Protein AF-A0A9C7APL1-F1 (afdb_monomer)

Radius of gyration: 21.73 Å; Cα contacts (8 Å, |Δi|>4): 88; chains: 1; bounding box: 53×55×54 Å

Nearest PDB structures (foldseek):
  3hr0-assembly1_B  TM=2.527E-01  e=4.752E+00  Homo sapiens

Solvent-accessible surface area (backbone atoms only — not comparable to full-atom values): 9913 Å² total; per-residue (Å²): 140,57,72,68,63,53,55,55,50,52,57,50,53,55,48,51,54,52,49,48,38,48,55,37,41,50,51,66,42,43,40,71,58,53,51,52,53,46,54,54,53,52,51,49,39,65,75,66,56,69,86,59,86,80,79,84,76,89,74,95,80,77,92,66,58,69,63,60,57,50,52,57,52,51,53,52,47,54,53,48,51,55,51,53,52,49,53,54,51,52,52,68,72,41,53,74,68,54,40,54,49,52,53,46,50,33,72,38,55,87,42,57,74,97,66,37,39,60,67,63,40,53,55,52,44,16,50,54,48,11,65,73,72,75,50,56,45,78,83,52,54,72,85,63,65,62,55,59,55,53,51,50,50,52,54,28,54,54,49,31,54,55,34,56,79,68,62,68,60,88,127

Sequence (171 aa):
MDCASTALQETTIEQQVKDENKETSDWLLFYEERKREFIQSHNNILLLGLTGPVRATSGEHGISDPTGRKVTFLERLDRTEKWLHLVEEIERRLSPKMRIFLRLRREYRYRRGRYGWVAPVQHKYAEAVAQLEGKAVEDVWIEDRHTFQKWWQRIVEYTAREAAKRGLFNG

Mean predicted aligned error: 8.56 Å

pLDDT: mean 85.52, std 16.88, range [40.38, 98.25]

Secondary structure (DSSP, 8-state):
--HHHHHHHHHHHHHHHHHHHHHHHHHHHSHHHHHHHHHHHHHHHHHTTTTS--------S----HHHHHHHHHHHHHHHHHHHHHHHHHHHHS-HHHHHHHHHHHHTTT--GGG-SHHHHHHHHHHHHHHHHT--SGGG----THHHHHHHHHHHHHHHHHHHHTT-S--

Foldseek 3Di:
DPPVVVVVVVVVVVVVLVVLLVVLLCLLQCLVVLVVVLVVVVVVCVVVVVVDDDDDPDDDDDPPPPVVVSVVVVVVSVLSVVSSVLSVVLLVVDDPLLVLLSVQCSVQVVADDPRHSLVVSQQSSLVVVCVVVVHDSVVSHDPDSVVSVVSSSVSSSVSSVVCVVVVSDDD

Structure (mmCIF, N/CA/C/O backbone):
data_AF-A0A9C7APL1-F1
#
_entry.id   AF-A0A9C7APL1-F1
#
loop_
_atom_site.group_PDB
_atom_site.id
_atom_site.type_symbol
_atom_site.label_atom_id
_atom_site.label_alt_id
_atom_site.label_comp_id
_atom_site.label_asym_id
_atom_site.label_entity_id
_atom_site.label_seq_id
_atom_site.pdbx_PDB_ins_code
_atom_site.Cartn_x
_atom_site.Cartn_y
_atom_site.Cartn_z
_atom_site.occupancy
_atom_site.B_iso_or_equiv
_atom_site.auth_seq_id
_atom_site.auth_comp_id
_atom_site.auth_asym_id
_atom_site.auth_atom_id
_atom_site.pdbx_PDB_model_num
ATOM 1 N N . MET A 1 1 ? -9.398 -39.171 -20.264 1.00 53.81 1 MET A N 1
ATOM 2 C CA . MET A 1 1 ? -8.023 -38.953 -19.757 1.00 53.81 1 MET A CA 1
ATOM 3 C C . MET A 1 1 ? -7.823 -37.444 -19.555 1.00 53.81 1 MET A C 1
ATOM 5 O O . MET A 1 1 ? -6.862 -36.890 -20.057 1.00 53.81 1 MET A O 1
ATOM 9 N N . ASP A 1 2 ? -8.713 -36.770 -18.810 1.00 58.97 2 ASP A N 1
ATOM 10 C CA . ASP A 1 2 ? -8.767 -35.288 -18.789 1.00 58.97 2 ASP A CA 1
ATOM 11 C C . ASP A 1 2 ? -8.532 -34.658 -17.409 1.00 58.97 2 ASP A C 1
ATOM 13 O O . ASP A 1 2 ? -8.205 -33.481 -17.316 1.00 58.97 2 ASP A O 1
ATOM 17 N N . CYS A 1 3 ? -8.588 -35.439 -16.323 1.00 57.66 3 CYS A N 1
ATOM 18 C CA . CYS A 1 3 ? -8.385 -34.912 -14.966 1.00 57.66 3 CYS A CA 1
ATOM 19 C C . CYS A 1 3 ? -6.977 -34.333 -14.737 1.00 57.66 3 CYS A C 1
ATOM 21 O O . CYS A 1 3 ? -6.819 -33.375 -13.986 1.00 57.66 3 CYS A O 1
ATOM 23 N N . ALA A 1 4 ? -5.951 -34.900 -15.382 1.00 62.72 4 ALA A N 1
ATOM 24 C CA . ALA A 1 4 ? -4.568 -34.461 -15.200 1.00 62.72 4 ALA A CA 1
ATOM 25 C C . ALA A 1 4 ? -4.268 -33.136 -15.925 1.00 62.72 4 ALA A C 1
ATOM 27 O O . ALA A 1 4 ? -3.499 -32.328 -15.414 1.00 62.72 4 ALA A O 1
ATOM 28 N N . SER A 1 5 ? -4.897 -32.882 -17.080 1.00 63.91 5 SER A N 1
ATOM 29 C CA . SER A 1 5 ? -4.677 -31.650 -17.852 1.00 63.91 5 SER A CA 1
ATOM 30 C C . SER A 1 5 ? -5.342 -30.438 -17.194 1.00 63.91 5 SER A C 1
ATOM 32 O O . SER A 1 5 ? -4.754 -29.359 -17.173 1.00 63.91 5 SER A O 1
ATOM 34 N N . THR A 1 6 ? -6.531 -30.611 -16.607 1.00 67.19 6 THR A N 1
ATOM 35 C CA . THR A 1 6 ? -7.237 -29.543 -15.879 1.00 67.19 6 THR A CA 1
ATOM 36 C C . THR A 1 6 ? -6.523 -29.176 -14.576 1.00 67.19 6 THR A C 1
ATOM 38 O O . THR A 1 6 ? -6.285 -27.998 -14.326 1.00 67.19 6 THR A O 1
ATOM 41 N N . ALA A 1 7 ? -6.076 -30.167 -13.797 1.00 63.72 7 ALA A N 1
ATOM 42 C CA . ALA A 1 7 ? -5.358 -29.922 -12.543 1.00 63.72 7 ALA A CA 1
ATOM 43 C C . ALA A 1 7 ? -4.019 -29.180 -12.754 1.00 63.72 7 ALA A C 1
ATOM 45 O O . ALA A 1 7 ? -3.662 -28.287 -11.984 1.00 63.72 7 ALA A O 1
ATOM 46 N N . LEU A 1 8 ? -3.285 -29.497 -13.828 1.00 63.97 8 LEU A N 1
ATOM 47 C CA . LEU A 1 8 ? -2.045 -28.794 -14.182 1.00 63.97 8 LEU A CA 1
ATOM 48 C C . LEU A 1 8 ? -2.299 -27.337 -14.610 1.00 63.97 8 LEU A C 1
ATOM 50 O O . LEU A 1 8 ? -1.521 -26.451 -14.258 1.00 63.97 8 LEU A O 1
ATOM 54 N N . GLN A 1 9 ? -3.399 -27.057 -15.313 1.00 64.50 9 GLN A N 1
ATOM 55 C CA . GLN A 1 9 ? -3.770 -25.687 -15.686 1.00 64.50 9 GLN A CA 1
ATOM 56 C C . GLN A 1 9 ? -4.210 -24.853 -14.474 1.00 64.50 9 GLN A C 1
ATOM 58 O O . GLN A 1 9 ? -3.761 -23.717 -14.326 1.00 64.50 9 GLN A O 1
ATOM 63 N N . GLU A 1 10 ? -5.012 -25.422 -13.570 1.00 66.88 10 GLU A N 1
ATOM 64 C CA . GLU A 1 10 ? -5.458 -24.747 -12.340 1.00 66.88 10 GLU A CA 1
ATOM 65 C C . GLU A 1 10 ? -4.278 -24.352 -11.442 1.00 66.88 10 GLU A C 1
ATOM 67 O O . GLU A 1 10 ? -4.172 -23.196 -11.029 1.00 66.88 10 GLU A O 1
ATOM 72 N N . THR A 1 11 ? -3.327 -25.266 -11.218 1.00 71.69 11 THR A N 1
ATOM 73 C CA . THR A 1 11 ? -2.128 -24.964 -10.412 1.00 71.69 11 THR A CA 1
ATOM 74 C C . THR A 1 11 ? -1.259 -23.855 -11.015 1.00 71.69 11 THR A C 1
ATOM 76 O O . THR A 1 11 ? -0.654 -23.075 -10.278 1.00 71.69 11 THR A O 1
ATOM 79 N N . THR A 1 12 ? -1.239 -23.738 -12.346 1.00 83.62 12 THR A N 1
ATOM 80 C CA . THR A 1 12 ? -0.468 -22.712 -13.062 1.00 83.62 12 THR A CA 1
ATOM 81 C C . THR A 1 12 ? -1.094 -21.327 -12.890 1.00 83.62 12 THR A C 1
ATOM 83 O O . THR A 1 12 ? -0.394 -20.362 -12.580 1.00 83.62 12 THR A O 1
ATOM 86 N N . ILE A 1 13 ? -2.422 -21.233 -13.014 1.00 84.56 13 ILE A N 1
ATOM 87 C CA . ILE A 1 13 ? -3.169 -19.975 -12.858 1.00 84.56 13 ILE A CA 1
ATOM 88 C C . ILE A 1 13 ? -3.091 -19.477 -11.411 1.00 84.56 13 ILE A C 1
ATOM 90 O O . ILE A 1 13 ? -2.834 -18.298 -11.167 1.00 84.56 13 ILE A O 1
ATOM 94 N N . GLU A 1 14 ? -3.271 -20.366 -10.432 1.00 86.75 14 GLU A N 1
ATOM 95 C CA . GLU A 1 14 ? -3.154 -19.992 -9.022 1.00 86.75 14 GLU A CA 1
ATOM 96 C C . GLU A 1 14 ? -1.762 -19.466 -8.670 1.00 86.75 14 GLU A C 1
ATOM 98 O O . GLU A 1 14 ? -1.633 -18.532 -7.872 1.00 86.75 14 GLU A O 1
ATOM 103 N N . GLN A 1 15 ? -0.719 -20.070 -9.241 1.00 89.06 15 GLN A N 1
ATOM 104 C CA . GLN A 1 15 ? 0.652 -19.637 -9.016 1.00 89.06 15 GLN A CA 1
ATOM 105 C C . GLN A 1 15 ? 0.897 -18.250 -9.617 1.00 89.06 15 GLN A C 1
ATOM 107 O O . GLN A 1 15 ? 1.418 -17.379 -8.921 1.00 89.06 15 GLN A O 1
ATOM 112 N N . GLN A 1 16 ? 0.421 -18.003 -10.840 1.00 88.75 16 GLN A N 1
ATOM 113 C CA . GLN A 1 16 ? 0.504 -16.686 -11.470 1.00 88.75 16 GLN A CA 1
ATOM 114 C C . GLN A 1 16 ? -0.169 -15.603 -10.613 1.00 88.75 16 GLN A C 1
ATOM 116 O O . GLN A 1 16 ? 0.443 -14.581 -10.311 1.00 88.75 16 GLN A O 1
ATOM 121 N N . VAL A 1 17 ? -1.394 -15.847 -10.135 1.00 91.19 17 VAL A N 1
ATOM 122 C CA . VAL A 1 17 ? -2.111 -14.894 -9.269 1.00 91.19 17 VAL A CA 1
ATOM 123 C C . VAL A 1 17 ? -1.341 -14.627 -7.971 1.00 91.19 17 VAL A C 1
ATOM 125 O O . VAL A 1 17 ? -1.310 -13.494 -7.482 1.00 91.19 17 VAL A O 1
ATOM 128 N N . LYS A 1 18 ? -0.703 -15.650 -7.389 1.00 92.19 18 LYS A N 1
ATOM 129 C CA . LYS A 1 18 ? 0.135 -15.486 -6.190 1.00 92.19 18 LYS A CA 1
ATOM 130 C C . LYS A 1 18 ? 1.352 -14.607 -6.472 1.00 92.19 18 LYS A C 1
ATOM 132 O O . LYS A 1 18 ? 1.659 -13.744 -5.646 1.00 92.19 18 LYS A O 1
ATOM 137 N N . ASP A 1 19 ? 2.009 -14.792 -7.610 1.00 93.25 19 ASP A N 1
ATOM 138 C CA . ASP A 1 19 ? 3.196 -14.025 -7.990 1.00 93.25 19 ASP A CA 1
ATOM 139 C C . ASP A 1 19 ? 2.854 -12.566 -8.325 1.00 93.25 19 ASP A C 1
ATOM 141 O O . ASP A 1 19 ? 3.503 -11.652 -7.809 1.00 93.25 19 ASP A O 1
ATOM 145 N N . GLU A 1 20 ? 1.765 -12.325 -9.056 1.00 94.81 20 GLU A N 1
ATOM 146 C CA . GLU A 1 20 ? 1.247 -10.979 -9.337 1.00 94.81 20 GLU A CA 1
ATOM 147 C C . GLU A 1 20 ? 0.859 -10.237 -8.049 1.00 94.81 20 GLU A C 1
ATOM 149 O O . GLU A 1 20 ? 1.216 -9.070 -7.840 1.00 94.81 20 GLU A O 1
ATOM 154 N N . ASN A 1 21 ? 0.166 -10.919 -7.131 1.00 95.88 21 ASN A N 1
ATOM 155 C CA . ASN A 1 21 ? -0.204 -10.354 -5.834 1.00 95.88 21 ASN A CA 1
ATOM 156 C C . ASN A 1 21 ? 1.021 -10.068 -4.959 1.00 95.88 21 ASN A C 1
ATOM 158 O O . ASN A 1 21 ? 1.020 -9.101 -4.188 1.00 95.88 21 ASN A O 1
ATOM 162 N N . LYS A 1 22 ? 2.071 -10.888 -5.060 1.00 95.81 22 LYS A N 1
ATOM 163 C CA . LYS A 1 22 ? 3.337 -10.680 -4.353 1.00 95.81 22 LYS A CA 1
ATOM 164 C C . LYS A 1 22 ? 4.079 -9.463 -4.899 1.00 95.81 22 LYS A C 1
ATOM 166 O O . LYS A 1 22 ? 4.441 -8.593 -4.110 1.00 95.81 22 LYS A O 1
ATOM 171 N N . GLU A 1 23 ? 4.242 -9.359 -6.217 1.00 96.62 23 GLU A N 1
ATOM 172 C CA . GLU A 1 23 ? 4.853 -8.186 -6.850 1.00 96.62 23 GLU A CA 1
ATOM 173 C C . GLU A 1 23 ? 4.073 -6.909 -6.502 1.00 96.62 23 GLU A C 1
ATOM 175 O O . GLU A 1 23 ? 4.652 -5.920 -6.047 1.00 96.62 23 GLU A O 1
ATOM 180 N N . THR A 1 24 ? 2.745 -6.957 -6.605 1.00 97.56 24 THR A N 1
ATOM 181 C CA . THR A 1 24 ? 1.857 -5.847 -6.235 1.00 97.56 24 THR A CA 1
ATOM 182 C C . THR A 1 24 ? 2.009 -5.455 -4.766 1.00 97.56 24 THR A C 1
ATOM 184 O O . THR A 1 24 ? 2.106 -4.270 -4.434 1.00 97.56 24 THR A O 1
ATOM 187 N N . SER A 1 25 ? 2.051 -6.444 -3.869 1.00 97.31 25 SER A N 1
ATOM 188 C CA . SER A 1 25 ? 2.281 -6.222 -2.440 1.00 97.31 25 SER A CA 1
ATOM 189 C C . SER A 1 25 ? 3.598 -5.493 -2.203 1.00 97.31 25 SER A C 1
ATOM 191 O O . SER A 1 25 ? 3.635 -4.528 -1.439 1.00 97.31 25 SER A O 1
ATOM 193 N N . ASP A 1 26 ? 4.667 -5.911 -2.876 1.00 97.12 26 ASP A N 1
ATOM 194 C CA . ASP A 1 26 ? 5.961 -5.256 -2.756 1.00 97.12 26 ASP A CA 1
ATOM 195 C C . ASP A 1 26 ? 5.902 -3.818 -3.292 1.00 97.12 26 ASP A C 1
ATOM 197 O O . ASP A 1 26 ? 6.402 -2.912 -2.620 1.00 97.12 26 ASP A O 1
ATOM 201 N N . TRP A 1 27 ? 5.264 -3.556 -4.439 1.00 97.88 27 TRP A N 1
ATOM 202 C CA . TRP A 1 27 ? 5.044 -2.195 -4.964 1.00 97.88 27 TRP A CA 1
ATOM 203 C C . TRP A 1 27 ? 4.324 -1.279 -3.978 1.00 97.88 27 TRP A C 1
ATOM 205 O O . TRP A 1 27 ? 4.788 -0.167 -3.719 1.00 97.88 27 TRP A O 1
ATOM 215 N N . LEU A 1 28 ? 3.254 -1.765 -3.354 1.00 98.00 28 LEU A N 1
ATOM 216 C CA . LEU A 1 28 ? 2.492 -1.012 -2.361 1.00 98.00 28 LEU A CA 1
ATOM 217 C C . LEU A 1 28 ? 3.295 -0.721 -1.082 1.00 98.00 28 LEU A C 1
ATOM 219 O O . LEU A 1 28 ? 3.171 0.373 -0.524 1.00 98.00 28 LEU A O 1
ATOM 223 N N . LEU A 1 29 ? 4.099 -1.679 -0.605 1.00 97.81 29 LEU A N 1
ATOM 224 C CA . LEU A 1 29 ? 4.840 -1.568 0.659 1.00 97.81 29 LEU A CA 1
ATOM 225 C C . LEU A 1 29 ? 6.078 -0.677 0.573 1.00 97.81 29 LEU A C 1
ATOM 227 O O . LEU A 1 29 ? 6.365 0.047 1.526 1.00 97.81 29 LEU A O 1
ATOM 231 N N . PHE A 1 30 ? 6.803 -0.736 -0.543 1.00 97.38 30 PHE A N 1
ATOM 232 C CA . PHE A 1 30 ? 8.067 -0.016 -0.739 1.00 97.38 30 PHE A CA 1
ATOM 233 C C . PHE A 1 30 ? 7.924 1.190 -1.676 1.00 97.38 30 PHE A C 1
ATOM 235 O O . PHE A 1 30 ? 8.916 1.693 -2.197 1.00 97.38 30 PHE A O 1
ATOM 242 N N . TYR A 1 31 ? 6.696 1.668 -1.885 1.00 97.12 31 TYR A N 1
ATOM 243 C CA . TYR A 1 31 ? 6.388 2.809 -2.748 1.00 97.12 31 TYR A CA 1
ATOM 244 C C . TYR A 1 31 ? 7.284 4.032 -2.480 1.00 97.12 31 TYR A C 1
ATOM 246 O O . TYR A 1 31 ? 7.897 4.542 -3.410 1.00 97.12 31 TYR A O 1
ATOM 254 N N . GLU A 1 32 ? 7.423 4.465 -1.222 1.00 94.19 32 GLU A N 1
ATOM 255 C CA . GLU A 1 32 ? 8.198 5.673 -0.879 1.00 94.19 32 GLU A CA 1
ATOM 256 C C . GLU A 1 32 ? 9.693 5.537 -1.186 1.00 94.19 32 GLU A C 1
ATOM 258 O O . GLU A 1 32 ? 10.350 6.486 -1.612 1.00 94.19 32 GLU A O 1
ATOM 263 N N . GLU A 1 33 ? 10.239 4.342 -0.965 1.00 94.75 33 GLU A N 1
ATOM 264 C CA . GLU A 1 33 ? 11.639 4.031 -1.245 1.00 94.75 33 GLU A CA 1
ATOM 265 C C . GLU A 1 33 ? 11.883 4.043 -2.754 1.00 94.75 33 GLU A C 1
ATOM 267 O O . GLU A 1 33 ? 12.720 4.807 -3.235 1.00 94.75 33 GLU A O 1
ATOM 272 N N . ARG A 1 34 ? 11.044 3.327 -3.511 1.00 95.81 34 ARG A N 1
ATOM 273 C CA . ARG A 1 34 ? 11.118 3.297 -4.975 1.00 95.81 34 ARG A CA 1
ATOM 274 C C . ARG A 1 34 ? 10.880 4.663 -5.607 1.00 95.81 34 ARG A C 1
ATO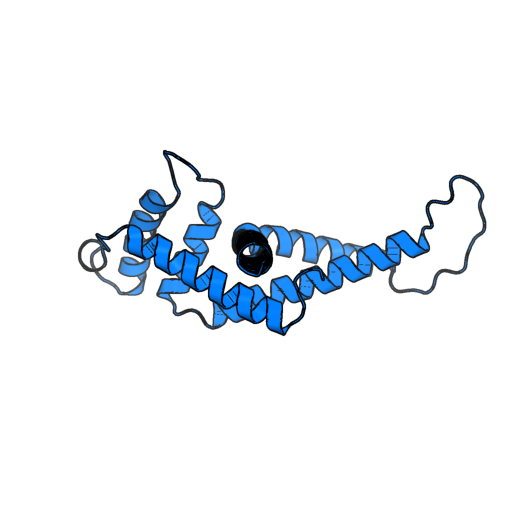M 276 O O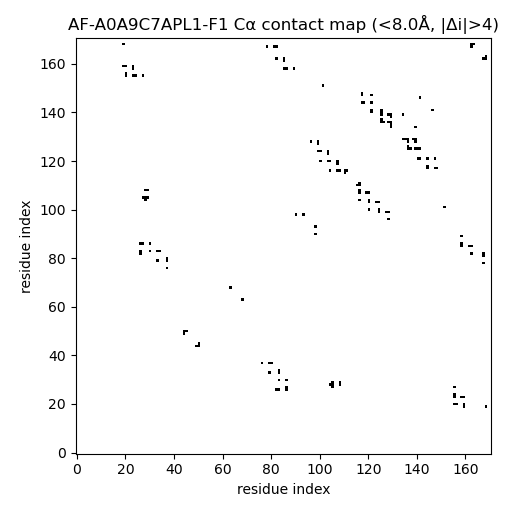 . ARG A 1 34 ? 11.540 5.002 -6.583 1.00 95.81 34 ARG A O 1
ATOM 283 N N . LYS A 1 35 ? 9.980 5.480 -5.053 1.00 95.38 35 LYS A N 1
ATOM 284 C CA . LYS A 1 35 ? 9.746 6.851 -5.522 1.00 95.38 35 LYS A CA 1
ATOM 285 C C . LYS A 1 35 ? 10.989 7.716 -5.353 1.00 95.38 35 LYS A C 1
ATOM 287 O O . LYS A 1 35 ? 11.353 8.454 -6.265 1.00 95.38 35 LYS A O 1
ATOM 292 N N . ARG A 1 36 ? 11.662 7.614 -4.204 1.00 94.75 36 ARG A N 1
ATOM 293 C CA . ARG A 1 36 ? 12.908 8.345 -3.947 1.00 94.75 36 ARG A CA 1
ATOM 294 C C . ARG A 1 36 ? 14.009 7.920 -4.917 1.00 94.75 36 ARG A C 1
ATOM 296 O O . ARG A 1 36 ? 14.652 8.784 -5.507 1.00 94.75 36 ARG A O 1
ATOM 303 N N . GLU A 1 37 ? 14.194 6.617 -5.101 1.00 92.38 37 GLU A N 1
ATOM 304 C CA . GLU A 1 37 ? 15.170 6.055 -6.044 1.00 92.38 37 GLU A CA 1
ATOM 305 C C . GLU A 1 37 ? 14.879 6.467 -7.491 1.00 92.38 37 GLU A C 1
ATOM 307 O O . GLU A 1 37 ? 15.799 6.817 -8.234 1.00 92.38 37 GLU A O 1
ATOM 312 N N . PHE A 1 38 ? 13.603 6.479 -7.883 1.00 92.62 38 PHE A N 1
ATOM 313 C CA . PHE A 1 38 ? 13.166 6.932 -9.199 1.00 92.62 38 PHE A CA 1
ATOM 314 C C . PHE A 1 38 ? 13.502 8.408 -9.423 1.00 92.62 38 PHE A C 1
ATOM 316 O O . PHE A 1 38 ? 14.147 8.731 -10.415 1.00 92.62 38 PHE A O 1
ATOM 323 N N . ILE A 1 39 ? 13.155 9.294 -8.482 1.00 90.81 39 ILE A N 1
ATOM 324 C CA . ILE A 1 39 ? 13.459 10.732 -8.580 1.00 90.81 39 ILE A CA 1
ATOM 325 C C . ILE A 1 39 ? 14.972 10.965 -8.681 1.00 90.81 39 ILE A C 1
ATOM 327 O O . ILE A 1 39 ? 15.423 11.750 -9.513 1.00 90.81 39 ILE A O 1
ATOM 331 N N . GLN A 1 40 ? 15.771 10.264 -7.871 1.00 89.06 40 GLN A N 1
ATOM 332 C CA . GLN A 1 40 ? 17.233 10.351 -7.935 1.00 89.06 40 GLN A CA 1
ATOM 333 C C . GLN A 1 40 ? 17.767 9.884 -9.294 1.00 89.06 40 GLN A C 1
ATOM 335 O O . GLN A 1 40 ? 18.578 10.572 -9.911 1.00 89.06 40 GLN A O 1
ATOM 340 N N . SER A 1 41 ? 17.280 8.744 -9.787 1.00 85.06 41 SER A N 1
ATOM 341 C CA . SER A 1 41 ? 17.689 8.186 -11.080 1.00 85.06 41 SER A CA 1
ATOM 342 C C . SER A 1 41 ? 17.300 9.099 -12.243 1.00 85.06 41 SER A C 1
ATOM 344 O O . SER A 1 41 ? 18.119 9.356 -13.123 1.00 85.06 41 SER A O 1
ATOM 346 N N . HIS A 1 42 ? 16.082 9.638 -12.220 1.00 83.25 42 HIS A N 1
ATOM 347 C CA . HIS A 1 42 ? 15.568 10.560 -13.225 1.00 83.25 42 HIS A CA 1
ATOM 348 C C . HIS A 1 42 ? 16.383 11.862 -13.264 1.00 83.25 42 HIS A C 1
ATOM 350 O O . HIS A 1 42 ? 16.831 12.287 -14.328 1.00 83.25 42 HIS A O 1
ATOM 356 N N . ASN A 1 43 ? 16.674 12.454 -12.102 1.00 80.44 43 ASN A N 1
ATOM 357 C CA . ASN A 1 43 ? 17.505 13.657 -12.012 1.00 80.44 43 ASN A CA 1
ATOM 358 C C . ASN A 1 43 ? 18.935 13.416 -12.511 1.00 80.44 43 ASN A C 1
ATOM 360 O O . ASN A 1 43 ? 19.492 14.269 -13.199 1.00 80.44 43 ASN A O 1
ATOM 364 N N . ASN A 1 44 ? 19.516 12.247 -12.224 1.00 78.44 44 ASN A N 1
ATOM 365 C CA . ASN A 1 44 ? 20.842 11.890 -12.725 1.00 78.44 44 ASN A CA 1
ATOM 366 C C . ASN A 1 44 ? 20.875 11.805 -14.260 1.00 78.44 44 ASN A C 1
ATOM 368 O O . ASN A 1 44 ? 21.844 12.246 -14.867 1.00 78.44 44 ASN A O 1
ATOM 372 N N . ILE A 1 45 ? 19.824 11.290 -14.905 1.00 78.31 45 ILE A N 1
ATOM 373 C CA . ILE A 1 45 ? 19.731 11.231 -16.377 1.00 78.31 45 ILE A CA 1
ATOM 3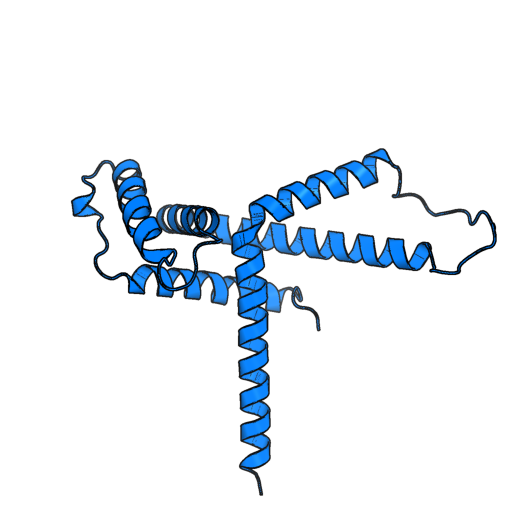74 C C . ILE A 1 45 ? 19.663 12.628 -16.984 1.00 78.31 45 ILE A C 1
ATOM 376 O O . ILE A 1 45 ? 20.371 12.899 -17.956 1.00 78.31 45 ILE A O 1
ATOM 380 N N . LEU A 1 46 ? 18.834 13.501 -16.401 1.00 73.06 46 LEU A N 1
ATOM 381 C CA . LEU A 1 46 ? 18.705 14.891 -16.835 1.00 73.06 46 LEU A CA 1
ATOM 382 C C . LEU A 1 46 ? 20.034 15.642 -16.688 1.00 73.06 46 LEU A C 1
ATOM 384 O O . LEU A 1 46 ? 20.450 16.332 -17.615 1.00 73.06 46 LEU A O 1
ATOM 388 N N . LEU A 1 47 ? 20.724 15.465 -15.557 1.00 68.69 47 LEU A N 1
ATOM 389 C CA . LEU A 1 47 ? 22.001 16.12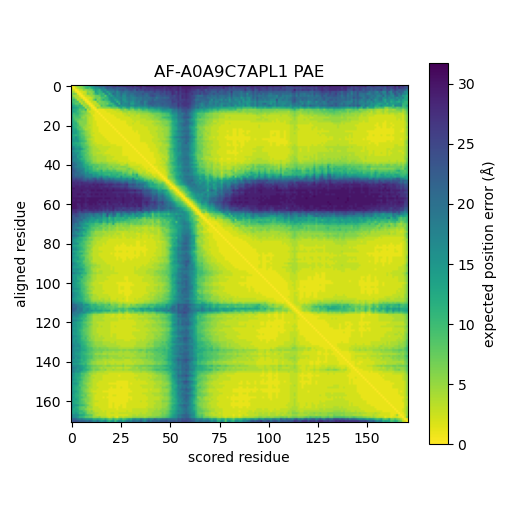3 -15.277 1.00 68.69 47 LEU A CA 1
ATOM 390 C C . LEU A 1 47 ? 23.139 15.613 -16.174 1.00 68.69 47 LEU A C 1
ATOM 392 O O . LEU A 1 47 ? 23.977 16.395 -16.610 1.00 68.69 47 LEU A O 1
ATOM 396 N N . LEU A 1 48 ? 23.168 14.309 -16.464 1.00 66.44 48 LEU A N 1
ATOM 397 C CA . LEU A 1 48 ? 24.202 13.681 -17.295 1.00 66.44 48 LEU A CA 1
ATOM 398 C C . LEU A 1 48 ? 23.930 13.801 -18.803 1.00 66.44 48 LEU A C 1
ATOM 400 O O . LEU A 1 48 ? 24.708 13.272 -19.596 1.00 66.44 48 LEU A O 1
ATOM 404 N N . GLY A 1 49 ? 22.837 14.454 -19.217 1.00 56.44 49 GLY A N 1
ATOM 405 C CA . GLY A 1 49 ? 22.501 14.639 -20.632 1.00 56.44 49 GLY A CA 1
ATOM 406 C C . GLY A 1 49 ? 22.349 13.319 -21.398 1.00 56.44 49 GLY A C 1
ATOM 407 O O . GLY A 1 49 ? 22.564 13.269 -22.608 1.00 56.44 49 GLY A O 1
ATOM 408 N N . LEU A 1 50 ? 21.986 12.231 -20.708 1.00 57.25 50 LEU A N 1
ATOM 409 C CA . LEU A 1 50 ? 21.874 10.883 -21.286 1.00 57.25 50 LEU A CA 1
ATOM 410 C C . LEU A 1 50 ? 20.680 10.726 -22.251 1.00 57.25 50 LEU A C 1
ATOM 412 O O . LEU A 1 50 ? 20.414 9.623 -22.721 1.00 57.25 50 LEU A O 1
ATOM 416 N N . THR A 1 51 ? 19.994 11.823 -22.572 1.00 49.12 51 THR A N 1
ATOM 417 C CA . THR A 1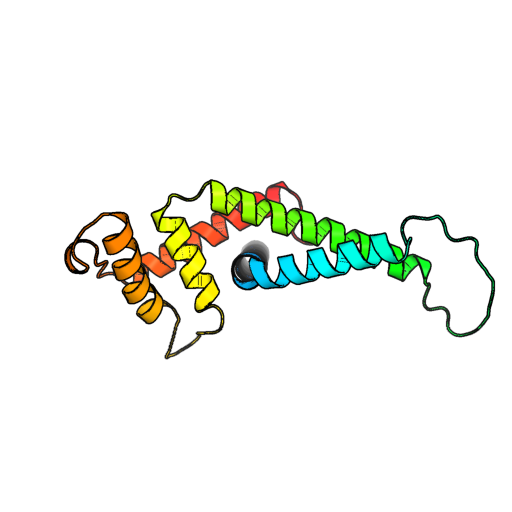 51 ? 18.873 11.921 -23.513 1.00 49.12 51 THR A CA 1
ATOM 418 C C . THR A 1 51 ? 19.301 12.174 -24.970 1.00 49.12 51 THR A C 1
ATOM 420 O O . THR A 1 51 ? 18.441 12.319 -25.835 1.00 49.12 51 THR A O 1
ATOM 423 N N . GLY A 1 52 ? 20.606 12.207 -25.278 1.00 50.94 52 GLY A N 1
ATOM 424 C CA . GLY A 1 52 ? 21.125 12.384 -26.645 1.00 50.94 52 GLY A CA 1
ATOM 425 C C . GLY A 1 52 ? 21.478 11.075 -27.384 1.00 50.94 52 GLY A C 1
ATOM 426 O O . GLY A 1 52 ? 21.881 10.098 -26.745 1.00 50.94 52 GLY A O 1
ATOM 427 N N . PRO A 1 53 ? 21.397 11.035 -28.732 1.00 45.50 53 PRO A N 1
ATOM 428 C CA . PRO A 1 53 ? 21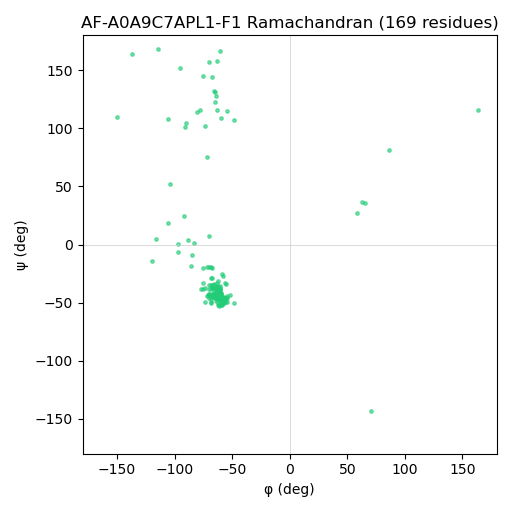.890 9.907 -29.525 1.00 45.50 53 PRO A CA 1
ATOM 429 C C . PRO A 1 53 ? 23.417 9.789 -29.395 1.00 45.50 53 PRO A C 1
ATOM 431 O O . PRO A 1 53 ? 24.145 10.771 -29.541 1.00 45.50 53 PRO A O 1
ATOM 434 N N . VAL A 1 54 ? 23.930 8.584 -29.124 1.00 49.16 54 VAL A N 1
ATOM 435 C CA . VAL A 1 54 ? 25.377 8.359 -28.983 1.00 49.16 54 VAL A CA 1
ATOM 436 C C . VAL A 1 54 ? 26.016 8.233 -30.366 1.00 49.16 54 VAL A C 1
ATOM 438 O O . VAL A 1 54 ? 25.795 7.255 -31.077 1.00 49.16 54 VAL A O 1
ATOM 441 N N . ARG A 1 55 ? 26.877 9.195 -30.721 1.00 43.81 55 ARG A N 1
ATOM 442 C CA . ARG A 1 55 ? 27.960 8.960 -31.685 1.00 43.81 55 ARG A CA 1
ATOM 443 C C . ARG A 1 55 ? 28.893 7.911 -31.085 1.00 43.81 55 ARG A C 1
ATOM 445 O O . ARG A 1 55 ? 29.503 8.157 -30.048 1.00 43.81 55 ARG A O 1
ATOM 452 N N . ALA A 1 56 ? 28.978 6.751 -31.728 1.00 40.72 56 ALA A N 1
ATOM 453 C CA . ALA A 1 56 ? 29.901 5.692 -31.354 1.00 40.72 56 ALA A CA 1
ATOM 454 C C . ALA A 1 56 ? 31.346 6.208 -31.431 1.00 40.72 56 ALA A C 1
ATOM 456 O O . ALA A 1 56 ? 31.875 6.430 -32.517 1.00 40.72 56 ALA A O 1
ATOM 457 N N . THR A 1 57 ? 31.993 6.405 -30.284 1.00 42.66 57 THR A N 1
ATOM 458 C CA . THR A 1 57 ? 33.454 6.449 -30.222 1.00 42.66 57 THR A CA 1
ATOM 459 C C . THR A 1 57 ? 33.930 5.032 -29.954 1.00 42.66 57 THR A C 1
ATOM 461 O O . THR A 1 57 ? 33.823 4.518 -28.842 1.00 42.66 57 THR A O 1
ATOM 464 N N . SER A 1 58 ? 34.380 4.388 -31.024 1.00 44.88 58 SER A N 1
ATOM 465 C CA . SER A 1 58 ? 35.053 3.096 -31.047 1.00 44.88 58 SER A CA 1
ATOM 466 C C . SER A 1 58 ? 36.265 3.092 -30.110 1.00 44.88 58 SER A C 1
ATOM 468 O O . SER A 1 58 ? 37.232 3.811 -30.348 1.00 44.88 58 SER A O 1
ATOM 470 N N . GLY A 1 59 ? 36.205 2.273 -29.062 1.00 40.38 59 GLY A N 1
ATOM 471 C CA . GLY A 1 59 ? 37.323 1.954 -28.179 1.00 40.38 59 GLY A CA 1
ATOM 472 C C . GLY A 1 59 ? 37.135 0.542 -27.634 1.00 40.38 59 GLY A C 1
ATOM 473 O O . GLY A 1 59 ? 36.197 0.281 -26.886 1.00 40.38 59 GLY A O 1
ATOM 474 N N . GLU A 1 60 ? 37.975 -0.378 -28.096 1.00 49.78 60 GLU A N 1
ATOM 475 C CA . GLU A 1 60 ? 37.961 -1.808 -27.793 1.00 49.78 60 GLU A CA 1
ATOM 476 C C . GLU A 1 60 ? 38.223 -2.094 -26.306 1.00 49.78 60 GLU A C 1
ATOM 478 O O . GLU A 1 60 ? 39.242 -1.653 -25.783 1.00 49.78 60 GLU A O 1
ATOM 483 N N . HIS A 1 61 ? 37.348 -2.877 -25.660 1.00 41.16 61 HIS A N 1
ATOM 484 C CA . HIS A 1 61 ? 37.642 -4.051 -24.807 1.00 41.16 61 HIS A CA 1
ATOM 485 C C . HIS A 1 61 ? 36.414 -4.394 -23.939 1.00 41.16 61 HIS A C 1
ATOM 487 O O . HIS A 1 61 ? 36.005 -3.621 -23.077 1.00 41.16 61 HIS A O 1
ATOM 493 N N . GLY A 1 62 ? 35.836 -5.582 -24.162 1.00 41.56 62 GLY A N 1
ATOM 494 C CA . GLY A 1 62 ? 34.695 -6.122 -23.412 1.00 41.56 62 GLY A CA 1
ATOM 495 C C . GLY A 1 62 ? 33.338 -5.674 -23.958 1.00 41.56 62 GLY A C 1
ATOM 496 O O . GLY A 1 62 ? 32.721 -4.759 -23.419 1.00 41.56 62 GLY A O 1
ATOM 497 N N . ILE A 1 63 ? 32.851 -6.332 -25.018 1.00 43.78 63 ILE A N 1
ATOM 498 C CA . ILE A 1 63 ? 31.525 -6.080 -25.613 1.00 43.78 63 ILE A CA 1
ATOM 499 C C . ILE A 1 63 ? 30.444 -6.616 -24.668 1.00 43.78 63 ILE A C 1
ATOM 501 O O . ILE A 1 63 ? 29.838 -7.662 -24.862 1.00 43.78 63 ILE A O 1
ATOM 505 N N . SER A 1 64 ? 30.218 -5.879 -23.594 1.00 49.66 64 SER A N 1
ATOM 506 C CA . SER A 1 64 ? 28.896 -5.733 -23.033 1.00 49.66 64 SER A CA 1
ATOM 507 C C . SER A 1 64 ? 28.304 -4.520 -23.738 1.00 49.66 64 SER A C 1
ATOM 509 O O . SER A 1 64 ? 28.690 -3.401 -23.402 1.00 49.66 64 SER A O 1
ATOM 511 N N . ASP A 1 65 ? 27.393 -4.737 -24.682 1.00 58.50 65 ASP A N 1
ATOM 512 C CA . ASP A 1 65 ? 26.770 -3.675 -25.470 1.00 58.50 65 ASP A CA 1
ATOM 513 C C . ASP A 1 65 ? 26.266 -2.513 -24.574 1.00 58.50 65 ASP A C 1
ATOM 515 O O . ASP A 1 65 ? 25.278 -2.658 -23.839 1.00 58.50 65 ASP A O 1
ATOM 519 N N . PRO A 1 66 ? 26.952 -1.353 -24.583 1.00 60.38 66 PRO A N 1
ATOM 520 C CA . PRO A 1 66 ? 26.572 -0.206 -23.768 1.00 60.38 66 PRO A CA 1
ATOM 521 C C . PRO A 1 66 ? 25.247 0.414 -24.237 1.00 60.38 66 PRO A C 1
ATOM 523 O O . PRO A 1 66 ? 24.597 1.109 -23.454 1.00 60.38 66 PRO A O 1
ATOM 526 N N . THR A 1 67 ? 24.821 0.139 -25.475 1.00 64.94 67 THR A N 1
ATOM 527 C CA . THR A 1 67 ? 23.522 0.553 -26.021 1.00 64.94 67 THR A CA 1
ATOM 528 C C . THR A 1 67 ? 22.405 -0.293 -25.422 1.00 64.94 67 THR A C 1
ATOM 530 O O . THR A 1 67 ? 21.468 0.266 -24.853 1.00 64.94 67 THR A O 1
ATOM 533 N N . GLY A 1 68 ? 22.551 -1.622 -25.429 1.00 63.03 68 GLY A N 1
ATOM 534 C CA . GLY A 1 68 ? 21.621 -2.541 -24.769 1.00 63.03 68 GLY A CA 1
ATOM 535 C C . GLY A 1 68 ? 21.417 -2.221 -23.285 1.00 63.03 68 GLY A C 1
ATOM 536 O O . GLY A 1 68 ? 20.284 -2.107 -22.827 1.00 63.03 68 GLY A O 1
ATOM 537 N N . ARG A 1 69 ? 22.497 -1.938 -22.539 1.00 68.62 69 ARG A N 1
ATOM 538 C CA . ARG A 1 69 ? 22.395 -1.529 -21.122 1.00 68.62 69 ARG A CA 1
ATOM 539 C C . ARG A 1 69 ? 21.587 -0.244 -20.916 1.00 68.62 69 ARG A C 1
ATOM 541 O O . ARG A 1 69 ? 20.867 -0.141 -19.924 1.00 68.62 69 ARG A O 1
ATOM 548 N N . LYS A 1 70 ? 21.707 0.734 -21.821 1.00 69.12 70 LYS A N 1
ATOM 549 C CA . LYS A 1 70 ? 20.938 1.987 -21.754 1.00 69.12 70 LYS A CA 1
ATOM 550 C C . LYS A 1 70 ? 19.462 1.763 -22.077 1.00 69.12 70 LYS A C 1
ATOM 552 O O . LYS A 1 70 ? 18.623 2.284 -21.350 1.00 69.12 70 LYS A O 1
ATOM 557 N N . VAL A 1 71 ? 19.149 0.971 -23.104 1.00 74.62 71 VAL A N 1
ATOM 558 C CA . VAL A 1 71 ? 17.762 0.633 -23.472 1.00 74.62 71 VAL A CA 1
ATOM 559 C C . VAL A 1 71 ? 17.059 -0.077 -22.314 1.00 74.62 71 VAL A C 1
ATOM 561 O O . VAL A 1 71 ? 16.038 0.412 -21.839 1.00 74.62 71 VAL A O 1
ATOM 564 N N . THR A 1 72 ? 17.663 -1.131 -21.757 1.00 79.19 72 THR A N 1
ATOM 565 C CA . THR A 1 72 ? 17.095 -1.853 -20.605 1.00 79.19 72 THR A CA 1
ATOM 566 C C . THR A 1 72 ? 16.921 -0.950 -19.378 1.00 79.19 72 THR A C 1
ATOM 568 O O . THR A 1 72 ? 15.967 -1.092 -18.612 1.00 79.19 72 THR A O 1
ATOM 571 N N . PHE A 1 73 ? 17.834 0.001 -19.163 1.00 79.00 73 PHE A N 1
ATOM 572 C CA . PHE A 1 73 ? 17.719 0.956 -18.063 1.00 79.00 73 PHE A CA 1
ATOM 573 C C . PHE A 1 73 ? 16.537 1.921 -18.246 1.00 79.00 73 PHE A C 1
ATOM 575 O O . PHE A 1 73 ? 15.811 2.160 -17.281 1.00 79.00 73 PHE A O 1
ATOM 582 N N . LEU A 1 74 ? 16.319 2.436 -19.461 1.00 80.94 74 LEU A N 1
ATOM 583 C CA . LEU A 1 74 ? 15.185 3.310 -19.780 1.00 80.94 74 LEU A CA 1
ATOM 584 C C . LEU A 1 74 ? 13.845 2.571 -19.671 1.00 80.94 74 LEU A C 1
ATOM 586 O O . LEU A 1 74 ? 12.920 3.092 -19.054 1.00 80.94 74 LEU A O 1
ATOM 590 N N . GLU A 1 75 ? 13.757 1.339 -20.176 1.00 85.19 75 GLU A N 1
ATOM 591 C CA . GLU A 1 75 ? 12.561 0.493 -20.034 1.00 85.19 75 GLU A CA 1
ATOM 592 C C . GLU A 1 75 ? 12.219 0.234 -18.561 1.00 85.19 75 GLU A C 1
ATOM 594 O O . GLU A 1 75 ? 11.064 0.331 -18.143 1.00 85.19 75 GLU A O 1
ATOM 599 N N . ARG A 1 76 ? 13.235 -0.039 -17.731 1.00 85.94 76 ARG A N 1
ATOM 600 C CA . ARG A 1 76 ? 13.047 -0.211 -16.286 1.00 85.94 76 ARG A CA 1
ATOM 601 C C . ARG A 1 76 ? 12.507 1.056 -15.621 1.00 85.94 76 ARG A C 1
ATOM 603 O O . ARG A 1 76 ? 11.708 0.951 -14.688 1.00 85.94 76 ARG A O 1
ATOM 610 N N . LEU A 1 77 ? 12.951 2.235 -16.055 1.00 88.19 77 LEU A N 1
ATOM 611 C CA . LEU A 1 77 ? 12.475 3.510 -15.516 1.00 88.19 77 LEU A CA 1
ATOM 612 C C . LEU A 1 77 ? 11.035 3.795 -15.914 1.00 88.19 77 LEU A C 1
ATOM 614 O O . LEU A 1 77 ? 10.246 4.102 -15.029 1.00 88.19 77 LEU A O 1
ATOM 618 N N . ASP A 1 78 ? 10.683 3.608 -17.185 1.00 90.25 78 ASP A N 1
ATOM 619 C CA . ASP A 1 78 ? 9.301 3.731 -17.664 1.00 90.25 78 ASP A CA 1
ATOM 620 C C . ASP A 1 78 ? 8.364 2.784 -16.894 1.00 90.25 78 ASP A C 1
ATOM 622 O O . ASP A 1 78 ? 7.327 3.191 -16.366 1.00 90.25 78 ASP A O 1
ATOM 626 N N . ARG A 1 79 ? 8.773 1.523 -16.710 1.00 91.50 79 ARG A N 1
ATOM 627 C CA . ARG A 1 79 ? 8.018 0.563 -15.894 1.00 91.50 79 ARG A CA 1
ATOM 628 C C . ARG A 1 79 ? 7.873 1.026 -14.443 1.00 91.50 79 ARG A C 1
ATOM 630 O O . ARG A 1 79 ? 6.796 0.895 -13.860 1.00 91.50 79 ARG A O 1
ATOM 637 N N . THR A 1 80 ? 8.944 1.555 -13.854 1.00 93.88 80 THR A N 1
ATOM 638 C CA . THR A 1 80 ? 8.932 2.070 -12.477 1.00 93.88 80 THR A CA 1
ATOM 639 C C . THR A 1 80 ? 7.976 3.249 -12.344 1.00 93.88 80 THR A C 1
ATOM 641 O O . THR A 1 80 ? 7.157 3.264 -11.430 1.00 93.88 80 THR A O 1
ATOM 644 N N . GLU A 1 81 ? 8.029 4.199 -13.273 1.00 94.88 81 GLU A N 1
ATOM 645 C CA . GLU A 1 81 ? 7.143 5.361 -13.320 1.00 94.88 81 GLU A CA 1
ATOM 646 C C . GLU A 1 81 ? 5.670 4.944 -13.398 1.00 94.88 81 GLU A C 1
ATOM 648 O O . GLU A 1 81 ? 4.848 5.392 -12.595 1.00 94.88 81 GLU A O 1
ATOM 653 N N . LYS A 1 82 ? 5.341 4.004 -14.291 1.00 96.44 82 LYS A N 1
ATOM 654 C CA . LYS A 1 82 ? 3.981 3.464 -14.433 1.00 96.44 82 LYS A CA 1
ATOM 655 C C . LYS A 1 82 ? 3.469 2.816 -13.147 1.00 96.44 82 LYS A C 1
ATOM 657 O O . LYS A 1 82 ? 2.318 3.040 -12.761 1.00 96.44 82 LYS A O 1
ATOM 662 N N . TRP A 1 83 ? 4.311 2.045 -12.460 1.00 97.50 83 TRP A N 1
ATOM 663 C CA . TRP A 1 83 ? 3.962 1.456 -11.167 1.00 97.50 83 TRP A CA 1
ATOM 664 C C . TRP A 1 83 ? 3.754 2.512 -10.080 1.00 97.50 83 TRP A C 1
ATOM 666 O O . TRP A 1 83 ? 2.775 2.435 -9.334 1.00 97.50 83 TRP A O 1
ATOM 676 N N . LEU A 1 84 ? 4.632 3.515 -9.997 1.00 97.69 84 LEU A N 1
ATOM 677 C CA . LEU A 1 84 ? 4.494 4.614 -9.041 1.00 97.69 84 LEU A CA 1
ATOM 678 C C . LEU A 1 84 ? 3.186 5.383 -9.266 1.00 97.69 84 LEU A C 1
ATOM 680 O O . LEU A 1 84 ? 2.440 5.608 -8.311 1.00 97.69 84 LEU A O 1
ATOM 684 N N . HIS A 1 85 ? 2.861 5.705 -10.518 1.00 97.88 85 HIS A N 1
ATOM 685 C CA . HIS A 1 85 ? 1.608 6.370 -10.868 1.00 97.88 85 HIS A CA 1
ATOM 686 C C . HIS A 1 85 ? 0.372 5.537 -10.537 1.00 97.88 85 HIS A C 1
ATOM 688 O O . HIS A 1 85 ? -0.605 6.081 -10.016 1.00 97.88 85 HIS A O 1
ATOM 694 N N . LEU A 1 86 ? 0.405 4.224 -10.791 1.00 98.12 86 LEU A N 1
ATOM 695 C CA . LEU A 1 86 ? -0.685 3.337 -10.393 1.00 98.12 86 LEU A CA 1
ATOM 696 C C . LEU A 1 86 ? -0.888 3.381 -8.874 1.00 98.12 86 LEU A C 1
ATOM 698 O O . LEU A 1 86 ? -2.011 3.592 -8.419 1.00 98.12 86 LEU A O 1
ATOM 702 N N . VAL A 1 87 ? 0.175 3.235 -8.079 1.00 98.06 87 VAL A N 1
ATOM 703 C CA . VAL A 1 87 ? 0.061 3.266 -6.612 1.00 98.06 87 VAL A CA 1
ATOM 704 C C . VAL A 1 87 ? -0.511 4.605 -6.123 1.00 98.06 87 VAL A C 1
ATOM 706 O O . VAL A 1 87 ? -1.397 4.610 -5.267 1.00 98.06 87 VAL A O 1
ATOM 709 N N . GLU A 1 88 ? -0.086 5.730 -6.702 1.00 97.69 88 GLU A N 1
ATOM 710 C CA . GLU A 1 88 ? -0.629 7.064 -6.393 1.00 97.69 88 GLU A CA 1
ATOM 711 C C . GLU A 1 88 ? -2.112 7.210 -6.739 1.00 97.69 88 GLU A C 1
ATOM 713 O O . GLU A 1 88 ? -2.871 7.881 -6.038 1.00 97.69 88 GLU A O 1
ATOM 718 N N . GLU A 1 89 ? -2.544 6.637 -7.857 1.00 97.81 89 GLU A N 1
ATOM 719 C CA . GLU A 1 89 ? -3.945 6.635 -8.270 1.00 97.81 89 GLU A CA 1
ATOM 720 C C . GLU A 1 89 ? -4.809 5.801 -7.320 1.00 97.81 89 GLU A C 1
ATOM 722 O O . GLU A 1 89 ? -5.867 6.264 -6.883 1.00 97.81 89 GLU A O 1
ATOM 727 N N . ILE A 1 90 ? -4.343 4.605 -6.951 1.00 97.62 90 ILE A N 1
ATOM 728 C CA . ILE A 1 90 ? -5.023 3.744 -5.981 1.00 97.62 90 ILE A CA 1
ATOM 729 C C . ILE A 1 90 ? -5.155 4.467 -4.642 1.00 97.62 90 ILE A C 1
ATOM 731 O O . ILE A 1 90 ? -6.255 4.549 -4.100 1.00 97.62 90 ILE A O 1
ATOM 735 N N . GLU A 1 91 ? -4.073 5.058 -4.134 1.00 96.81 91 GLU A N 1
ATOM 736 C CA . GLU A 1 91 ? -4.082 5.777 -2.860 1.00 96.81 91 GLU A CA 1
ATOM 737 C C . GLU A 1 91 ? -5.056 6.966 -2.863 1.00 96.81 91 GLU A C 1
ATOM 739 O O . GLU A 1 91 ? -5.797 7.165 -1.895 1.00 96.81 91 GLU A O 1
ATOM 744 N N . ARG A 1 92 ? -5.151 7.704 -3.978 1.00 97.06 92 ARG A N 1
ATOM 745 C CA . ARG A 1 92 ? -6.144 8.778 -4.154 1.00 97.06 92 ARG A CA 1
ATOM 746 C C . ARG A 1 92 ? -7.585 8.265 -4.112 1.00 97.06 92 ARG A C 1
ATOM 748 O O . ARG A 1 92 ? -8.445 8.944 -3.549 1.00 97.06 92 ARG A O 1
ATOM 755 N N . ARG A 1 93 ? -7.853 7.072 -4.649 1.00 96.81 93 ARG A N 1
ATOM 756 C CA . ARG A 1 93 ? -9.185 6.435 -4.638 1.00 96.81 93 ARG A CA 1
ATOM 757 C C . ARG A 1 93 ? -9.576 5.845 -3.282 1.00 96.81 93 ARG A C 1
ATOM 759 O O . ARG A 1 93 ? -10.761 5.627 -3.040 1.00 96.81 93 ARG A O 1
ATOM 766 N N . LEU A 1 94 ? -8.615 5.583 -2.395 1.00 97.00 94 LEU A N 1
ATOM 767 C CA . LEU A 1 94 ? -8.904 5.082 -1.052 1.00 97.00 94 LEU A CA 1
ATOM 768 C C . LEU A 1 94 ? -9.614 6.142 -0.201 1.00 97.00 94 LEU A C 1
ATOM 770 O O . LEU A 1 94 ? -9.299 7.334 -0.267 1.00 97.00 94 LEU A O 1
ATOM 774 N N . SER A 1 95 ? -10.534 5.687 0.655 1.00 97.12 95 SER A N 1
ATOM 775 C CA . SER A 1 95 ? -11.139 6.534 1.687 1.00 97.12 95 SER A CA 1
ATOM 776 C C . SER A 1 95 ? -10.080 7.015 2.694 1.00 97.12 95 SER A C 1
ATOM 778 O O . SER A 1 95 ? -9.051 6.351 2.855 1.00 97.12 95 SER A O 1
ATOM 780 N N . PRO A 1 96 ? -10.313 8.123 3.425 1.00 96.75 96 PRO A N 1
ATOM 781 C CA . PRO A 1 96 ? -9.336 8.656 4.382 1.00 96.75 96 PRO A CA 1
ATOM 782 C C . PRO A 1 96 ? -8.832 7.614 5.393 1.00 96.75 96 PRO A C 1
ATOM 784 O O . PRO A 1 96 ? -7.629 7.475 5.603 1.00 96.75 96 PRO A O 1
ATOM 787 N N . LYS A 1 97 ? -9.746 6.801 5.934 1.00 96.62 97 LYS A N 1
ATOM 788 C CA . LYS A 1 97 ? -9.431 5.676 6.825 1.00 96.62 97 LYS A CA 1
ATOM 789 C C . LYS A 1 97 ? -8.524 4.638 6.161 1.00 96.62 97 LYS A C 1
ATOM 791 O O . LYS A 1 97 ? -7.513 4.234 6.728 1.00 96.62 97 LYS A O 1
ATOM 796 N N . MET A 1 98 ? -8.826 4.247 4.924 1.00 97.94 98 MET A N 1
ATOM 797 C CA . MET A 1 98 ? -8.010 3.269 4.198 1.00 97.94 98 MET A CA 1
ATOM 798 C C . MET A 1 98 ? -6.626 3.816 3.818 1.00 97.94 98 MET A C 1
ATOM 800 O O . MET A 1 98 ? -5.668 3.046 3.775 1.00 97.94 98 MET A O 1
ATOM 804 N N . ARG A 1 99 ? -6.483 5.132 3.608 1.00 97.56 99 ARG A N 1
ATOM 805 C CA . ARG A 1 99 ? -5.165 5.769 3.434 1.00 97.56 99 ARG A CA 1
ATOM 806 C C . ARG A 1 99 ? -4.333 5.708 4.714 1.00 97.56 99 ARG A C 1
ATOM 808 O O . ARG A 1 99 ? -3.157 5.360 4.648 1.00 97.56 99 ARG A O 1
ATOM 815 N N . ILE A 1 100 ? -4.940 5.968 5.879 1.00 97.88 100 ILE A N 1
ATOM 816 C CA . ILE A 1 100 ? -4.281 5.784 7.188 1.00 97.88 100 ILE A CA 1
ATOM 817 C C . ILE A 1 100 ? -3.790 4.341 7.324 1.00 97.88 100 ILE A C 1
ATOM 819 O O . ILE A 1 100 ? -2.624 4.115 7.647 1.00 97.88 100 ILE A O 1
ATOM 823 N N . PHE A 1 101 ? -4.655 3.370 7.025 1.00 98.25 101 PHE A N 1
ATOM 824 C CA . PHE A 1 101 ? -4.292 1.958 7.047 1.00 98.25 101 PHE A CA 1
ATOM 825 C C . PHE A 1 101 ? -3.101 1.644 6.129 1.00 98.25 101 PHE A C 1
ATOM 827 O O . PHE A 1 101 ? -2.131 1.036 6.582 1.00 98.25 101 PHE A O 1
ATOM 834 N N . LEU A 1 102 ? -3.139 2.078 4.863 1.00 98.06 102 LEU A N 1
ATOM 835 C CA . LEU A 1 102 ? -2.061 1.824 3.904 1.00 98.06 102 LEU A CA 1
ATOM 836 C C . LEU A 1 102 ? -0.734 2.444 4.367 1.00 98.06 102 LEU A C 1
ATOM 838 O O . LEU A 1 102 ? 0.304 1.782 4.315 1.00 98.06 102 LEU A O 1
ATOM 842 N N . ARG A 1 103 ? -0.768 3.675 4.891 1.00 97.75 103 ARG A N 1
ATOM 843 C CA . ARG A 1 103 ? 0.403 4.350 5.468 1.00 97.75 103 ARG A CA 1
ATOM 844 C C . ARG A 1 103 ? 1.012 3.542 6.616 1.00 97.75 103 ARG A C 1
ATOM 846 O O . ARG A 1 103 ? 2.207 3.260 6.596 1.00 97.75 103 ARG A O 1
ATOM 853 N N . LEU A 1 104 ? 0.195 3.112 7.577 1.00 97.69 104 LEU A N 1
ATOM 854 C CA . LEU A 1 104 ? 0.651 2.284 8.700 1.00 97.69 104 LEU A CA 1
ATOM 855 C C . LEU A 1 104 ? 1.198 0.934 8.216 1.00 97.69 104 LEU A C 1
ATOM 857 O O . LEU A 1 104 ? 2.217 0.443 8.701 1.00 97.69 104 LEU A O 1
ATOM 861 N N . ARG A 1 105 ? 0.568 0.335 7.203 1.00 97.00 105 ARG A N 1
ATOM 862 C CA . ARG A 1 105 ? 1.037 -0.923 6.620 1.00 97.00 105 ARG A CA 1
ATOM 863 C C . ARG A 1 105 ? 2.426 -0.790 5.979 1.00 97.00 105 ARG A C 1
ATOM 865 O O . ARG A 1 105 ? 3.208 -1.742 6.085 1.00 97.00 105 ARG A O 1
ATOM 872 N N . ARG A 1 106 ? 2.739 0.361 5.364 1.00 97.19 106 ARG A N 1
ATOM 873 C CA . ARG A 1 106 ? 4.075 0.718 4.837 1.00 97.19 106 ARG A CA 1
ATOM 874 C C . ARG A 1 106 ? 5.095 0.973 5.952 1.00 97.19 106 ARG A C 1
ATOM 876 O O . ARG A 1 106 ? 6.250 0.562 5.829 1.00 97.19 106 ARG A O 1
ATOM 883 N N . GLU A 1 107 ? 4.681 1.600 7.052 1.00 96.50 107 GLU A N 1
ATOM 884 C CA . GLU A 1 107 ? 5.533 1.825 8.230 1.00 96.50 107 GLU A CA 1
ATOM 885 C C . GLU A 1 107 ? 6.017 0.494 8.824 1.00 96.50 107 GLU A C 1
ATOM 887 O O . GLU A 1 107 ? 7.212 0.283 9.026 1.00 96.50 107 GLU A O 1
ATOM 892 N N . TYR A 1 108 ? 5.107 -0.469 8.981 1.00 95.94 108 TYR A N 1
ATOM 893 C CA . TYR A 1 108 ? 5.411 -1.795 9.523 1.00 95.94 108 TYR A CA 1
ATOM 894 C C . TYR A 1 108 ? 5.773 -2.841 8.452 1.00 95.94 108 TYR A C 1
ATOM 896 O O . TYR A 1 108 ? 5.632 -4.043 8.690 1.00 95.94 108 TYR A O 1
ATOM 904 N N . ARG A 1 109 ? 6.263 -2.429 7.271 1.00 95.06 109 ARG A N 1
ATOM 905 C CA . ARG A 1 109 ? 6.513 -3.326 6.119 1.00 95.06 109 ARG A CA 1
ATOM 906 C C . ARG A 1 109 ? 7.435 -4.518 6.405 1.00 95.06 109 ARG A C 1
ATOM 908 O O . ARG A 1 109 ? 7.199 -5.600 5.868 1.00 95.06 109 ARG A O 1
ATOM 915 N N . TYR A 1 110 ? 8.422 -4.345 7.284 1.00 93.44 110 TYR A N 1
ATOM 916 C CA . TYR A 1 110 ? 9.381 -5.395 7.650 1.00 93.44 110 TYR A CA 1
ATOM 917 C C . TYR A 1 110 ? 8.884 -6.338 8.761 1.00 93.44 110 TYR A C 1
ATOM 919 O O . TYR A 1 110 ? 9.515 -7.363 9.011 1.00 93.44 110 TYR A O 1
ATOM 927 N N . ARG A 1 111 ? 7.755 -6.045 9.427 1.00 91.06 111 ARG A N 1
ATOM 928 C CA . ARG A 1 111 ? 7.223 -6.910 10.494 1.00 91.06 111 ARG A CA 1
ATOM 929 C C . ARG A 1 111 ? 6.517 -8.135 9.913 1.00 91.06 111 ARG A C 1
ATOM 931 O O . ARG A 1 111 ? 5.483 -8.019 9.252 1.00 91.06 111 ARG A O 1
ATOM 938 N N . ARG A 1 112 ? 7.063 -9.323 10.187 1.00 82.12 112 ARG A N 1
ATOM 939 C CA . ARG A 1 112 ? 6.576 -10.626 9.700 1.00 82.12 112 ARG A CA 1
ATOM 940 C C . ARG A 1 112 ? 6.599 -11.677 10.822 1.00 82.12 112 ARG A C 1
ATOM 942 O O . ARG A 1 112 ? 7.259 -11.494 11.842 1.00 82.12 112 ARG A O 1
ATOM 949 N N . GLY A 1 113 ? 5.885 -12.786 10.622 1.00 79.75 113 GLY A N 1
ATOM 950 C CA . GLY A 1 113 ? 5.892 -13.934 11.537 1.00 79.75 113 GLY A CA 1
ATOM 951 C C . GLY A 1 113 ? 5.180 -13.676 12.870 1.00 79.75 113 GLY A C 1
ATOM 952 O O . GLY A 1 113 ? 4.160 -12.990 12.913 1.00 79.75 113 GLY A O 1
ATOM 953 N N . ARG A 1 114 ? 5.724 -14.237 13.962 1.00 75.69 114 ARG A N 1
ATOM 954 C CA . ARG A 1 114 ? 5.133 -14.202 15.317 1.00 75.69 114 ARG A CA 1
ATOM 955 C C . ARG A 1 114 ? 4.858 -12.782 15.829 1.00 75.69 114 ARG A C 1
ATOM 957 O O . ARG A 1 114 ? 3.867 -12.571 16.517 1.00 75.69 114 ARG A O 1
ATOM 964 N N . TYR A 1 115 ? 5.696 -11.813 15.456 1.00 81.88 115 TYR A N 1
ATOM 965 C CA . TYR A 1 115 ? 5.523 -10.388 15.767 1.00 81.88 115 TYR A CA 1
ATOM 966 C C . TYR A 1 115 ? 5.039 -9.614 14.534 1.00 81.88 115 TYR A C 1
ATOM 968 O O . TYR A 1 115 ? 5.648 -8.633 14.102 1.00 81.88 115 TYR A O 1
ATOM 976 N N . GLY A 1 116 ? 3.959 -10.111 13.928 1.00 89.75 116 GLY A N 1
ATOM 977 C CA . GLY A 1 116 ? 3.392 -9.570 12.700 1.00 89.75 116 GLY A CA 1
ATOM 978 C C . GLY A 1 116 ? 2.921 -8.117 12.818 1.00 89.75 116 GLY A C 1
ATOM 979 O O . GLY A 1 116 ? 2.771 -7.548 13.898 1.00 89.75 116 GLY A O 1
ATOM 980 N N . TRP A 1 117 ? 2.662 -7.510 11.664 1.00 95.44 117 TRP A N 1
ATOM 981 C CA . TRP A 1 117 ? 2.279 -6.104 11.547 1.00 95.44 117 TRP A CA 1
ATOM 982 C C . TRP A 1 117 ? 0.866 -5.786 12.072 1.00 95.44 117 TRP A C 1
ATOM 984 O O . TRP A 1 117 ? 0.583 -4.630 12.360 1.00 95.44 117 TRP A O 1
ATOM 994 N N . VAL A 1 118 ? -0.023 -6.776 12.213 1.00 95.44 118 VAL A N 1
ATOM 995 C CA . VAL A 1 118 ? -1.453 -6.532 12.489 1.00 95.44 118 VAL A CA 1
ATOM 996 C C . VAL A 1 118 ? -1.683 -5.862 13.842 1.00 95.44 118 VAL A C 1
ATOM 998 O O . VAL A 1 118 ? -2.376 -4.857 13.896 1.00 95.44 118 VAL A O 1
ATOM 1001 N N . ALA A 1 119 ? -1.081 -6.372 14.918 1.00 93.75 119 ALA A N 1
ATOM 1002 C CA . ALA A 1 119 ? -1.254 -5.809 16.259 1.00 93.75 119 ALA A CA 1
ATOM 1003 C C . ALA A 1 119 ? -0.803 -4.334 16.371 1.00 93.75 119 ALA A C 1
ATOM 1005 O O . ALA A 1 119 ? -1.603 -3.510 16.815 1.00 93.75 119 ALA A O 1
ATOM 1006 N N . PRO A 1 120 ? 0.423 -3.948 15.948 1.00 95.75 120 PRO A N 1
ATOM 1007 C CA . PRO A 1 120 ? 0.816 -2.541 15.997 1.00 95.75 120 PRO A CA 1
ATOM 1008 C C . PRO A 1 120 ? -0.017 -1.664 15.050 1.00 95.75 120 PRO A C 1
ATOM 1010 O O . PRO A 1 120 ? -0.345 -0.537 15.413 1.00 95.75 120 PRO A O 1
ATOM 1013 N N . VAL A 1 121 ? -0.417 -2.177 13.878 1.00 97.00 121 VAL A N 1
ATOM 1014 C CA . VAL A 1 121 ? -1.302 -1.437 12.964 1.00 97.00 121 VAL A CA 1
ATOM 1015 C C . VAL A 1 121 ? -2.685 -1.225 13.572 1.00 97.00 121 VAL A C 1
ATOM 1017 O O . VAL A 1 121 ? -3.190 -0.118 13.471 1.00 97.00 121 VAL A O 1
ATOM 1020 N N . GLN A 1 122 ? -3.279 -2.223 14.229 1.00 96.56 122 GLN A N 1
ATOM 1021 C CA . GLN A 1 122 ? -4.584 -2.112 14.890 1.00 96.56 122 GLN A CA 1
ATOM 1022 C C . GLN A 1 122 ? -4.588 -0.968 15.909 1.00 96.56 122 GLN A C 1
ATOM 1024 O O . GLN A 1 122 ? -5.444 -0.088 15.846 1.00 96.56 122 GLN A O 1
ATOM 1029 N N . HIS A 1 123 ? -3.575 -0.937 16.778 1.00 96.31 123 HIS A N 1
ATOM 1030 C CA . HIS A 1 123 ? -3.436 0.100 17.796 1.00 96.31 123 HIS A CA 1
ATOM 1031 C C . HIS A 1 123 ? -3.258 1.492 17.181 1.00 96.31 123 HIS A C 1
ATOM 1033 O O . HIS A 1 123 ? -4.007 2.420 17.478 1.00 96.31 123 HIS A O 1
ATOM 1039 N N . LYS A 1 124 ? -2.295 1.636 16.263 1.00 97.88 124 LYS A N 1
ATOM 1040 C CA . LYS A 1 124 ? -1.992 2.923 15.621 1.00 97.88 124 LYS A CA 1
ATOM 1041 C C . LYS A 1 124 ? -3.114 3.417 14.713 1.00 97.88 124 LYS A C 1
ATOM 1043 O O . LYS A 1 124 ? -3.284 4.619 14.535 1.00 97.88 124 LYS A O 1
ATOM 1048 N N . TYR A 1 125 ? -3.881 2.500 14.134 1.00 98.06 125 TYR A N 1
ATOM 1049 C CA . TYR A 1 125 ? -5.038 2.830 13.320 1.00 98.06 125 TYR A CA 1
ATOM 1050 C C . TYR A 1 125 ? -6.154 3.430 14.173 1.00 98.06 125 TYR A C 1
ATOM 1052 O O . TYR A 1 125 ? -6.685 4.471 13.798 1.00 98.06 125 TYR A O 1
ATOM 1060 N N . ALA A 1 126 ? -6.470 2.823 15.322 1.00 97.50 126 ALA A N 1
ATOM 1061 C CA . ALA A 1 126 ? -7.482 3.349 16.232 1.00 97.50 126 ALA A CA 1
ATOM 1062 C C . ALA A 1 126 ? -7.106 4.757 16.729 1.00 97.50 126 ALA A C 1
ATOM 1064 O O . ALA A 1 126 ? -7.912 5.672 16.602 1.00 97.50 126 ALA A O 1
ATOM 1065 N N . GLU A 1 127 ? -5.856 4.971 17.160 1.00 97.94 127 GLU A N 1
ATOM 1066 C CA . GLU A 1 127 ? -5.344 6.305 17.527 1.00 97.94 127 GLU A CA 1
ATOM 1067 C C . GLU A 1 127 ? -5.522 7.335 16.396 1.00 97.94 127 GLU A C 1
ATOM 1069 O O . GLU A 1 127 ? -6.047 8.429 16.604 1.00 97.94 127 GLU A O 1
ATOM 1074 N N . ALA A 1 128 ? -5.104 6.986 15.176 1.00 97.75 128 ALA A N 1
ATOM 1075 C CA . ALA A 1 128 ? -5.151 7.900 14.040 1.00 97.75 128 ALA A CA 1
ATOM 1076 C C . ALA A 1 128 ? -6.587 8.217 13.588 1.00 97.75 128 ALA A C 1
ATOM 1078 O O . ALA A 1 128 ? -6.865 9.335 13.155 1.00 97.75 128 ALA A O 1
ATOM 1079 N N . VAL A 1 129 ? -7.504 7.250 13.673 1.00 97.56 129 VAL A N 1
ATOM 1080 C CA . VAL A 1 129 ? -8.918 7.460 13.336 1.00 97.56 129 VAL A CA 1
ATOM 1081 C C . VAL A 1 129 ? -9.637 8.246 14.429 1.00 97.56 129 VAL A C 1
ATOM 1083 O O . VAL A 1 129 ? -10.425 9.126 14.098 1.00 97.56 129 VAL A O 1
ATOM 1086 N N . ALA A 1 130 ? -9.332 7.994 15.702 1.00 97.38 130 ALA A N 1
ATOM 1087 C CA . ALA A 1 130 ? -9.849 8.763 16.831 1.00 97.38 130 ALA A CA 1
ATOM 1088 C C . ALA A 1 130 ? -9.491 10.246 16.680 1.00 97.38 130 ALA A C 1
ATOM 1090 O O . ALA A 1 130 ? -10.361 11.110 16.764 1.00 97.38 130 ALA A O 1
A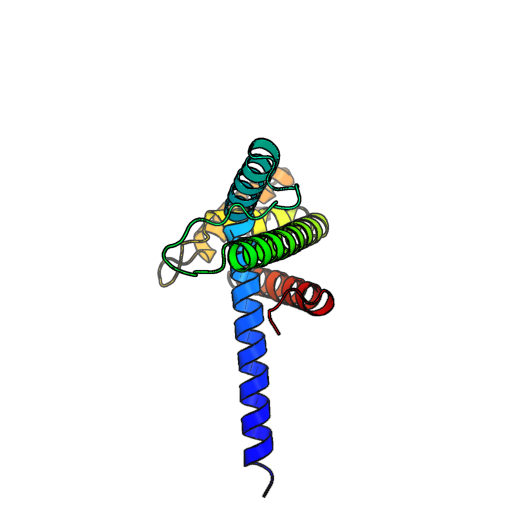TOM 1091 N N . GLN A 1 131 ? -8.231 10.529 16.331 1.00 97.00 131 GLN A N 1
ATOM 1092 C CA . GLN A 1 131 ? -7.769 11.884 16.042 1.00 97.00 131 GLN A CA 1
ATOM 1093 C C . GLN A 1 131 ? -8.474 12.503 14.824 1.00 97.00 131 GLN A C 1
ATOM 1095 O O . GLN A 1 131 ? -8.837 13.675 14.863 1.00 97.00 131 GLN A O 1
ATOM 1100 N N . LEU A 1 132 ? -8.674 11.734 13.747 1.00 96.19 132 LEU A N 1
ATOM 1101 C CA . LEU A 1 132 ? -9.355 12.210 12.538 1.00 96.19 132 LEU A CA 1
ATOM 1102 C C . LEU A 1 132 ? -10.832 12.553 12.792 1.00 96.19 132 LEU A C 1
ATOM 1104 O O . LEU A 1 132 ? -11.346 13.498 12.200 1.00 96.19 132 LEU A O 1
ATOM 1108 N N . GLU A 1 133 ? -11.518 11.773 13.629 1.00 96.38 133 GLU A N 1
ATOM 1109 C CA . GLU A 1 133 ? -12.955 11.921 13.894 1.00 96.38 133 GLU A CA 1
ATOM 1110 C C . GLU A 1 133 ? -13.279 12.719 15.163 1.00 96.38 133 GLU A C 1
ATOM 1112 O O . GLU A 1 133 ? -14.451 12.995 15.410 1.00 96.38 133 GLU A O 1
ATOM 1117 N N . GLY A 1 134 ? -12.275 13.081 15.968 1.00 96.38 134 GLY A N 1
ATOM 1118 C CA . GLY A 1 134 ? -12.477 13.747 17.257 1.00 96.38 134 GLY A CA 1
ATOM 1119 C C . GLY A 1 134 ? -13.193 12.866 18.287 1.00 96.38 134 GLY A C 1
ATOM 1120 O O . GLY A 1 134 ? -14.016 13.367 19.049 1.00 96.38 134 GLY A O 1
ATOM 1121 N N . LYS A 1 135 ? -12.920 11.557 18.284 1.00 96.31 135 LYS A N 1
ATOM 1122 C CA . LYS A 1 135 ? -13.549 10.557 19.168 1.00 96.31 135 LYS A CA 1
ATOM 1123 C C . LYS A 1 135 ? -12.543 9.946 20.138 1.00 96.31 135 LYS A C 1
ATOM 1125 O O . LYS A 1 135 ? -11.337 10.117 19.966 1.00 96.31 135 LYS A O 1
ATOM 1130 N N . ALA A 1 136 ? -13.038 9.209 21.131 1.00 96.25 136 ALA A N 1
ATOM 1131 C CA . ALA A 1 136 ? -12.192 8.364 21.963 1.00 96.25 136 ALA A CA 1
ATOM 1132 C C . ALA A 1 136 ? -11.670 7.155 21.155 1.00 96.25 136 ALA A C 1
ATOM 1134 O O . ALA A 1 136 ? -12.251 6.776 20.134 1.00 96.25 136 ALA A O 1
ATOM 1135 N N . VAL A 1 137 ? -10.552 6.558 21.581 1.00 95.75 137 VAL A N 1
ATOM 1136 C CA . VAL A 1 137 ? -9.921 5.428 20.866 1.00 95.75 137 VAL A CA 1
ATOM 1137 C C . VAL A 1 137 ? -10.805 4.185 20.931 1.00 95.75 137 VAL A C 1
ATOM 1139 O O . VAL A 1 137 ? -10.896 3.430 19.964 1.00 95.75 137 VAL A O 1
ATOM 1142 N N . GLU A 1 138 ? -11.493 4.014 22.052 1.00 95.50 138 GLU A N 1
ATOM 1143 C CA . GLU A 1 138 ? -12.408 2.921 22.350 1.00 95.50 138 GLU A CA 1
ATOM 1144 C C . GLU A 1 138 ? -13.595 2.909 21.374 1.00 95.50 138 GLU A C 1
ATOM 1146 O O . GLU A 1 138 ? -14.003 1.845 20.913 1.00 95.50 138 GLU A O 1
ATOM 1151 N N . ASP A 1 139 ? -14.081 4.089 20.972 1.00 95.19 139 ASP A N 1
ATOM 1152 C CA . ASP A 1 139 ? -15.224 4.244 20.059 1.00 95.19 139 ASP A CA 1
ATOM 1153 C C . ASP A 1 139 ? -14.903 3.860 18.606 1.00 95.19 139 ASP A C 1
ATOM 1155 O O . ASP A 1 139 ? -15.801 3.644 17.788 1.00 95.19 139 ASP A O 1
ATOM 1159 N N . VAL A 1 140 ? -13.618 3.826 18.249 1.00 95.50 140 VAL A N 1
ATOM 1160 C CA . VAL A 1 140 ? -13.139 3.522 16.890 1.00 95.50 140 VAL A CA 1
ATOM 1161 C C . VAL A 1 140 ? -12.306 2.243 16.837 1.00 95.50 140 VAL A C 1
ATOM 1163 O O . VAL A 1 140 ? -11.759 1.898 15.782 1.00 95.50 140 VAL A O 1
ATOM 1166 N N . TRP A 1 141 ? -12.200 1.541 17.966 1.00 96.75 141 TRP A N 1
ATOM 1167 C CA . TRP A 1 141 ? -11.460 0.299 18.082 1.00 96.75 141 TRP A CA 1
ATOM 1168 C C . TRP A 1 141 ? -12.113 -0.803 17.243 1.00 96.75 141 TRP A C 1
ATOM 1170 O O . TRP A 1 141 ? -13.320 -1.031 17.283 1.00 96.75 141 TRP A O 1
ATOM 1180 N N . ILE A 1 142 ? -11.296 -1.508 16.462 1.00 95.44 142 ILE A N 1
ATOM 1181 C CA . ILE A 1 142 ? -11.736 -2.654 15.663 1.00 95.44 142 ILE A CA 1
ATOM 1182 C C . ILE A 1 142 ? -11.211 -3.905 16.344 1.00 95.44 142 ILE A C 1
ATOM 1184 O O . ILE A 1 142 ? -10.015 -4.167 16.258 1.00 95.44 142 ILE A O 1
ATOM 1188 N N . GLU A 1 143 ? -12.087 -4.683 16.976 1.00 94.19 143 GLU A N 1
ATOM 1189 C CA . GLU A 1 143 ? -11.697 -5.908 17.690 1.00 94.19 143 GLU A CA 1
ATOM 1190 C C . GLU A 1 143 ? -11.166 -6.998 16.753 1.00 94.19 143 GLU A C 1
ATOM 1192 O O . GLU A 1 143 ? -10.133 -7.623 17.014 1.00 94.19 143 GLU A O 1
ATOM 1197 N N . ASP A 1 144 ? -11.849 -7.209 15.623 1.00 94.31 144 ASP A N 1
ATOM 1198 C CA . ASP A 1 144 ? -11.481 -8.262 14.681 1.00 94.31 144 ASP A CA 1
ATOM 1199 C C . ASP A 1 144 ? -10.215 -7.898 13.892 1.00 94.31 144 ASP A C 1
ATOM 1201 O O . ASP A 1 144 ? -10.247 -7.175 12.888 1.00 94.31 144 ASP A O 1
ATOM 1205 N N . ARG A 1 145 ? -9.094 -8.496 14.302 1.00 89.75 145 ARG A N 1
ATOM 1206 C CA . ARG A 1 145 ? -7.790 -8.399 13.632 1.00 89.75 145 ARG A CA 1
ATOM 1207 C C . ARG A 1 145 ? -7.811 -8.876 12.179 1.00 89.75 145 ARG A C 1
ATOM 1209 O O . ARG A 1 145 ? -7.005 -8.393 11.377 1.00 89.75 145 ARG A O 1
ATOM 1216 N N . HIS A 1 146 ? -8.717 -9.782 11.807 1.00 94.25 146 HIS A N 1
ATOM 1217 C CA . HIS A 1 146 ? -8.843 -10.244 10.424 1.00 94.25 146 HIS A CA 1
ATOM 1218 C C . HIS A 1 146 ? -9.348 -9.145 9.488 1.00 94.25 146 HIS A C 1
ATOM 1220 O O . HIS A 1 146 ? -9.078 -9.204 8.288 1.00 94.25 146 HIS A O 1
ATOM 1226 N N . THR A 1 147 ? -9.992 -8.102 10.016 1.00 96.69 147 THR A N 1
ATOM 1227 C CA . THR A 1 147 ? -10.388 -6.917 9.245 1.00 96.69 147 THR A CA 1
ATOM 1228 C C . THR A 1 147 ? -9.194 -6.301 8.520 1.00 96.69 147 THR A C 1
ATOM 1230 O O . THR A 1 147 ? -9.255 -6.061 7.316 1.00 96.69 147 THR A O 1
ATOM 1233 N N . PHE A 1 148 ? -8.062 -6.139 9.210 1.00 96.50 148 PHE A N 1
ATOM 1234 C CA . PHE A 1 148 ? -6.851 -5.557 8.628 1.00 96.50 148 PHE A CA 1
ATOM 1235 C C . PHE A 1 148 ? -6.244 -6.450 7.540 1.00 96.50 148 PHE A C 1
ATOM 1237 O O . PHE A 1 148 ? -5.776 -5.952 6.517 1.00 96.50 148 PHE A O 1
ATOM 1244 N N . GLN A 1 149 ? -6.276 -7.773 7.724 1.00 95.44 149 GLN A N 1
ATOM 1245 C CA . GLN A 1 149 ? -5.815 -8.725 6.708 1.00 95.44 149 GLN A CA 1
ATOM 1246 C C . GLN A 1 149 ? -6.696 -8.673 5.455 1.00 95.44 149 GLN A C 1
ATOM 1248 O O . GLN A 1 149 ? -6.171 -8.570 4.350 1.00 95.44 149 GLN A O 1
ATOM 1253 N N . LYS A 1 150 ? -8.024 -8.659 5.628 1.00 97.19 150 LYS A N 1
ATOM 1254 C CA . LYS A 1 150 ? -8.996 -8.534 4.531 1.00 97.19 150 LYS A CA 1
ATOM 1255 C C . LYS A 1 150 ? -8.836 -7.211 3.785 1.00 97.19 150 LYS A C 1
ATOM 1257 O O . LYS A 1 150 ? -8.884 -7.180 2.560 1.00 97.19 150 LYS A O 1
ATOM 1262 N N . TRP A 1 151 ? -8.615 -6.114 4.507 1.00 97.88 151 TRP A N 1
ATOM 1263 C CA . TRP A 1 151 ? -8.333 -4.809 3.910 1.00 97.88 151 TRP A CA 1
ATOM 1264 C C . TRP A 1 151 ? -7.048 -4.817 3.095 1.00 97.88 151 TRP A C 1
ATOM 1266 O O . TRP A 1 151 ? -7.048 -4.326 1.968 1.00 97.88 151 TRP A O 1
ATOM 1276 N N . TRP A 1 152 ? -5.976 -5.406 3.631 1.00 97.81 152 TRP A N 1
ATOM 1277 C CA . TRP A 1 152 ? -4.727 -5.562 2.893 1.00 97.81 152 TRP A CA 1
ATOM 1278 C C . TRP A 1 152 ? -4.931 -6.366 1.611 1.00 97.81 152 TRP A C 1
ATOM 1280 O O . TRP A 1 152 ? -4.590 -5.887 0.533 1.00 97.81 152 TRP A O 1
ATOM 1290 N N . GLN A 1 153 ? -5.547 -7.543 1.724 1.00 97.12 153 GLN A N 1
ATOM 1291 C CA . GLN A 1 153 ? -5.842 -8.410 0.589 1.00 97.12 153 GLN A CA 1
ATOM 1292 C C . GLN A 1 153 ? -6.656 -7.675 -0.480 1.00 97.12 153 GLN A C 1
ATOM 1294 O O . GLN A 1 153 ? -6.279 -7.680 -1.646 1.00 97.12 153 GLN A O 1
ATOM 1299 N N . ARG A 1 154 ? -7.709 -6.950 -0.086 1.00 97.50 154 ARG A N 1
ATOM 1300 C CA . ARG A 1 154 ? -8.544 -6.185 -1.020 1.00 97.50 154 ARG A CA 1
ATOM 1301 C C . ARG A 1 154 ? -7.766 -5.092 -1.756 1.00 97.50 154 ARG A C 1
ATOM 1303 O O . ARG A 1 154 ? -7.997 -4.895 -2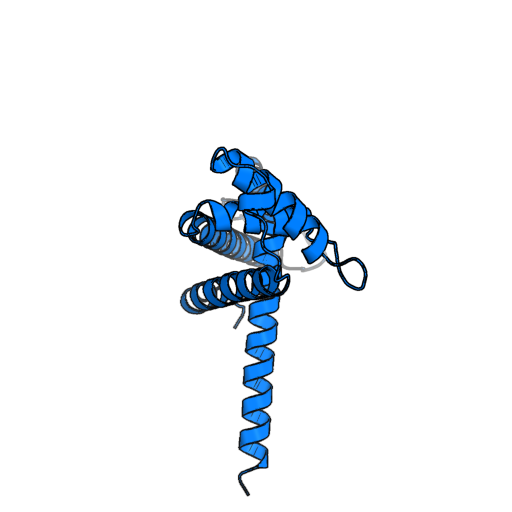.946 1.00 97.50 154 ARG A O 1
ATOM 1310 N N . ILE A 1 155 ? -6.874 -4.369 -1.071 1.00 98.06 155 ILE A N 1
ATOM 1311 C CA . ILE A 1 155 ? -6.025 -3.354 -1.719 1.00 98.06 155 ILE A CA 1
ATOM 1312 C C . ILE A 1 155 ? -5.087 -4.021 -2.728 1.00 98.06 155 ILE A C 1
ATOM 1314 O O . ILE A 1 155 ? -4.977 -3.534 -3.853 1.00 98.06 155 ILE A O 1
ATOM 1318 N N . VAL A 1 156 ? -4.438 -5.126 -2.346 1.00 98.25 156 VAL A N 1
ATOM 1319 C CA . VAL A 1 156 ? -3.520 -5.868 -3.221 1.00 98.25 156 VAL A CA 1
ATOM 1320 C C . VAL A 1 156 ? -4.254 -6.391 -4.450 1.00 98.25 156 VAL A C 1
ATOM 1322 O O . VAL A 1 156 ? -3.857 -6.063 -5.558 1.00 98.25 156 VAL A O 1
ATOM 1325 N N . GLU A 1 157 ? -5.360 -7.113 -4.279 1.00 97.00 157 GLU A N 1
ATOM 1326 C CA . GLU A 1 157 ? -6.124 -7.693 -5.391 1.00 97.00 157 GLU A CA 1
ATOM 1327 C C . GLU A 1 157 ? -6.660 -6.625 -6.348 1.00 97.00 157 GLU A C 1
ATOM 1329 O O . GLU A 1 157 ? -6.605 -6.788 -7.566 1.00 97.00 157 GLU A O 1
ATOM 1334 N N . TYR A 1 158 ? -7.178 -5.514 -5.817 1.00 97.12 158 TYR A N 1
ATOM 1335 C CA . TYR A 1 158 ? -7.655 -4.418 -6.657 1.00 97.12 158 TYR A CA 1
ATOM 1336 C C . TYR A 1 158 ? -6.506 -3.775 -7.440 1.00 97.12 158 TYR A C 1
ATOM 1338 O O . TYR A 1 158 ? -6.634 -3.549 -8.642 1.00 97.12 158 TYR A O 1
ATOM 1346 N N . THR A 1 159 ? -5.367 -3.538 -6.786 1.00 98.06 159 THR A N 1
ATOM 1347 C CA . THR A 1 159 ? -4.178 -2.974 -7.439 1.00 98.06 159 THR A CA 1
ATOM 1348 C C . THR A 1 159 ? -3.622 -3.931 -8.493 1.00 98.06 159 THR A C 1
ATOM 1350 O O . THR A 1 159 ? -3.297 -3.485 -9.588 1.00 98.06 159 THR A O 1
ATOM 1353 N N . ALA A 1 160 ? -3.579 -5.235 -8.211 1.00 97.56 160 ALA A N 1
ATOM 1354 C CA . ALA A 1 160 ? -3.097 -6.253 -9.138 1.00 97.56 160 ALA A CA 1
ATOM 1355 C C . ALA A 1 160 ? -3.973 -6.315 -10.395 1.00 97.56 160 ALA A C 1
ATOM 1357 O O . ALA A 1 160 ? -3.464 -6.299 -11.510 1.00 97.56 160 ALA A O 1
ATOM 1358 N N . ARG A 1 161 ? -5.303 -6.262 -10.240 1.00 96.31 161 ARG A N 1
ATOM 1359 C CA . ARG A 1 161 ? -6.230 -6.192 -11.383 1.00 96.31 161 ARG A CA 1
ATOM 1360 C C . ARG A 1 161 ? -6.000 -4.950 -12.243 1.00 96.31 161 ARG A C 1
ATOM 1362 O O . ARG A 1 161 ? -6.052 -5.039 -13.466 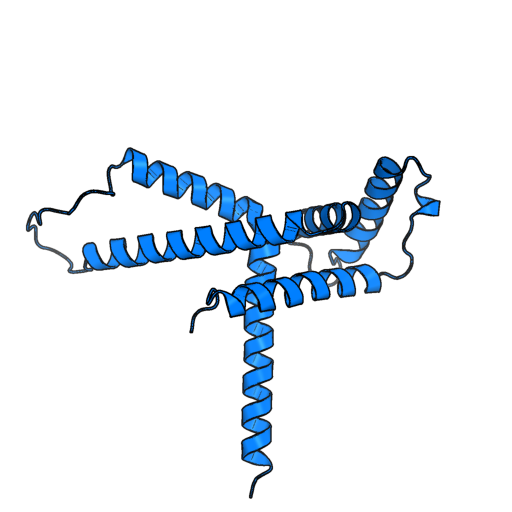1.00 96.31 161 ARG A O 1
ATOM 1369 N N . GLU A 1 162 ? -5.764 -3.793 -11.631 1.00 97.75 162 GLU A N 1
ATOM 1370 C CA . GLU A 1 162 ? -5.469 -2.561 -12.373 1.00 97.75 162 GLU A CA 1
ATOM 1371 C C . GLU A 1 162 ? -4.085 -2.600 -13.042 1.00 97.75 162 GLU A C 1
ATOM 1373 O O . GLU A 1 162 ? -3.940 -2.111 -14.162 1.00 97.75 162 GLU A O 1
ATOM 1378 N N . ALA A 1 163 ? -3.093 -3.232 -12.409 1.00 97.00 163 ALA A N 1
ATOM 1379 C CA . ALA A 1 163 ? -1.771 -3.469 -12.984 1.00 97.00 163 ALA A CA 1
ATOM 1380 C C . ALA A 1 163 ? -1.831 -4.411 -14.198 1.00 97.00 163 ALA A C 1
ATOM 1382 O O . ALA A 1 163 ? -1.252 -4.097 -15.239 1.00 97.00 163 ALA A O 1
ATOM 1383 N N . ALA A 1 164 ? -2.590 -5.508 -14.105 1.00 95.06 164 ALA A N 1
ATOM 1384 C CA . ALA A 1 164 ? -2.796 -6.460 -15.196 1.00 95.06 164 ALA A CA 1
ATOM 1385 C C . ALA A 1 164 ? -3.435 -5.792 -16.422 1.00 95.06 164 ALA A C 1
ATOM 1387 O O . ALA A 1 164 ? -2.928 -5.921 -17.533 1.00 95.06 164 ALA A O 1
ATOM 1388 N N . LYS A 1 165 ? -4.488 -4.984 -16.225 1.00 95.00 165 LYS A N 1
ATOM 1389 C CA . LYS A 1 165 ? -5.133 -4.216 -17.312 1.00 95.00 165 LYS A CA 1
ATOM 1390 C C . LYS A 1 165 ? -4.179 -3.259 -18.035 1.00 95.00 165 LYS A C 1
ATOM 1392 O O . LYS A 1 165 ? -4.434 -2.898 -19.178 1.00 95.00 165 LYS A O 1
ATOM 1397 N N . ARG A 1 166 ? -3.118 -2.816 -17.358 1.00 94.44 166 ARG A N 1
ATOM 1398 C CA . ARG A 1 166 ? -2.105 -1.885 -17.876 1.00 94.44 166 ARG A CA 1
ATOM 1399 C C . ARG A 1 166 ? -0.854 -2.594 -18.402 1.00 94.44 166 ARG A C 1
ATOM 1401 O O . ARG A 1 166 ? 0.070 -1.910 -18.829 1.00 94.44 166 ARG A O 1
ATOM 1408 N N . GLY A 1 167 ? -0.804 -3.928 -18.345 1.00 93.25 167 GLY A N 1
ATOM 1409 C CA . GLY A 1 167 ? 0.363 -4.710 -18.755 1.00 93.25 167 GLY A CA 1
ATOM 1410 C C . GLY A 1 167 ? 1.610 -4.428 -17.911 1.00 93.25 167 GLY A C 1
ATOM 1411 O O . GLY A 1 167 ? 2.705 -4.355 -18.454 1.00 93.25 167 GLY A O 1
ATOM 1412 N N . LEU A 1 168 ? 1.456 -4.188 -16.600 1.00 92.75 168 LEU A N 1
ATOM 1413 C CA . LEU A 1 168 ? 2.592 -3.847 -15.724 1.00 92.75 168 LEU A CA 1
ATOM 1414 C C . LEU A 1 168 ? 3.342 -5.060 -15.164 1.00 92.75 168 LEU A C 1
ATOM 1416 O O . LEU A 1 168 ? 4.480 -4.918 -14.696 1.00 92.75 168 LEU A O 1
ATOM 1420 N N . PHE A 1 169 ? 2.717 -6.233 -15.186 1.00 89.25 169 PHE A N 1
ATOM 1421 C CA . PHE A 1 169 ? 3.394 -7.492 -14.902 1.00 89.25 169 PHE A CA 1
ATOM 1422 C C . PHE A 1 169 ? 4.245 -7.886 -16.104 1.00 89.25 169 PHE A C 1
ATOM 1424 O O . PHE A 1 169 ? 3.883 -7.599 -17.245 1.00 89.25 169 PHE A O 1
ATOM 1431 N N . ASN A 1 170 ? 5.397 -8.498 -15.842 1.00 67.88 170 ASN A N 1
ATOM 1432 C CA . ASN A 1 170 ? 6.197 -9.060 -16.922 1.00 67.88 170 ASN A CA 1
ATOM 1433 C C . ASN A 1 170 ? 5.386 -10.198 -17.558 1.00 67.88 170 ASN A C 1
ATOM 1435 O O . ASN A 1 170 ? 4.963 -11.104 -16.839 1.00 67.88 170 ASN A O 1
ATOM 1439 N N . GLY A 1 171 ? 5.139 -10.108 -18.865 1.00 49.34 171 GLY A N 1
ATOM 1440 C CA . GLY A 1 171 ? 4.727 -11.257 -19.673 1.00 49.34 171 GLY A CA 1
ATOM 1441 C C . GLY A 1 171 ? 5.890 -12.209 -19.900 1.00 49.34 171 GLY A C 1
ATOM 1442 O O . GLY A 1 171 ? 7.047 -11.725 -19.896 1.00 49.34 171 GLY A O 1
#